Protein AF-D8MQY4-F1 (afdb_monomer_lite)

Structure (mmCIF, N/CA/C/O backbone):
data_AF-D8MQY4-F1
#
_entry.id   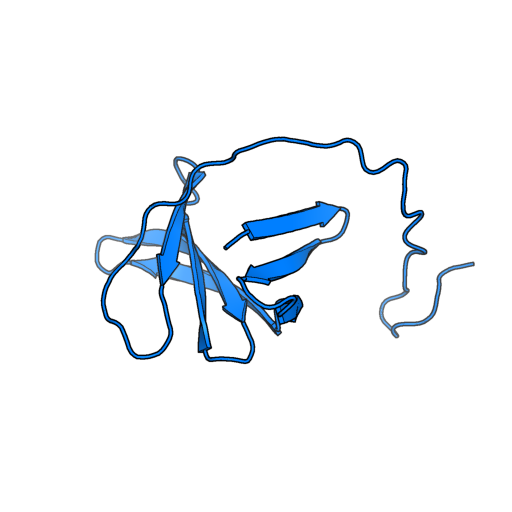AF-D8MQY4-F1
#
loop_
_atom_site.group_PDB
_atom_site.id
_atom_site.type_symbol
_atom_site.label_atom_id
_atom_site.label_alt_id
_atom_site.label_comp_id
_atom_site.label_asym_id
_atom_site.label_entity_id
_atom_site.label_seq_id
_atom_site.pdbx_PDB_ins_code
_atom_site.Cartn_x
_atom_site.Cartn_y
_atom_site.Cartn_z
_atom_site.occupancy
_atom_site.B_iso_or_equiv
_atom_site.auth_seq_id
_atom_site.auth_comp_id
_atom_site.auth_asym_id
_atom_site.auth_atom_id
_atom_site.pdbx_PDB_model_num
ATOM 1 N N . MET A 1 1 ? 9.281 -7.179 2.541 1.00 86.44 1 MET A N 1
ATOM 2 C CA . MET A 1 1 ? 8.315 -6.763 1.508 1.00 86.44 1 MET A CA 1
ATOM 3 C C . MET A 1 1 ? 8.493 -5.276 1.290 1.00 86.44 1 MET A C 1
ATOM 5 O O . MET A 1 1 ? 8.740 -4.576 2.265 1.00 86.44 1 MET A O 1
ATOM 9 N N . THR A 1 2 ? 8.399 -4.817 0.050 1.00 91.12 2 THR A N 1
ATOM 10 C CA . THR A 1 2 ? 8.636 -3.425 -0.331 1.00 91.12 2 THR A CA 1
ATOM 11 C C . THR A 1 2 ? 7.528 -2.987 -1.273 1.00 91.12 2 THR A C 1
ATOM 13 O O . THR A 1 2 ? 7.281 -3.656 -2.274 1.00 91.12 2 THR A O 1
ATOM 16 N N . VAL A 1 3 ? 6.877 -1.870 -0.952 1.00 90.12 3 VAL A N 1
ATOM 17 C CA . VAL A 1 3 ? 5.962 -1.183 -1.867 1.00 90.12 3 VAL A CA 1
ATOM 18 C C . VAL A 1 3 ? 6.704 0.005 -2.462 1.00 90.12 3 VAL A C 1
ATOM 20 O O . VAL A 1 3 ? 7.260 0.811 -1.718 1.00 90.12 3 VAL A O 1
ATOM 23 N N . THR A 1 4 ? 6.715 0.118 -3.787 1.00 89.62 4 THR A N 1
ATOM 24 C CA . THR A 1 4 ? 7.281 1.281 -4.482 1.00 89.62 4 THR A CA 1
ATOM 25 C C . THR A 1 4 ? 6.163 2.030 -5.181 1.00 89.62 4 THR A C 1
ATOM 27 O O . THR A 1 4 ? 5.425 1.436 -5.960 1.00 89.62 4 THR A O 1
ATOM 30 N N . GLN A 1 5 ? 6.047 3.329 -4.913 1.00 87.44 5 GLN A N 1
ATOM 31 C CA . GLN A 1 5 ? 5.184 4.233 -5.669 1.00 87.44 5 GLN A CA 1
ATOM 32 C C . GLN A 1 5 ? 6.071 5.055 -6.601 1.00 87.44 5 GLN A C 1
ATOM 34 O O . GLN A 1 5 ? 6.880 5.860 -6.143 1.00 87.44 5 GLN A O 1
ATOM 39 N N . ALA A 1 6 ? 5.959 4.805 -7.899 1.00 81.50 6 ALA A N 1
ATOM 40 C CA . ALA A 1 6 ? 6.648 5.566 -8.926 1.00 81.50 6 ALA A CA 1
ATOM 41 C C . ALA A 1 6 ? 5.776 6.734 -9.414 1.00 81.50 6 ALA A C 1
ATOM 43 O O . ALA A 1 6 ? 4.565 6.793 -9.171 1.00 81.50 6 ALA A O 1
ATOM 44 N N . GLN A 1 7 ? 6.404 7.668 -10.132 1.00 71.00 7 GLN A N 1
ATOM 45 C CA . GLN A 1 7 ? 5.684 8.746 -10.806 1.00 71.00 7 GLN A CA 1
ATOM 46 C C . GLN A 1 7 ? 4.598 8.180 -11.738 1.00 71.00 7 GLN A C 1
ATOM 48 O O . GLN A 1 7 ? 4.695 7.053 -12.224 1.00 71.00 7 GLN A O 1
ATOM 53 N N . TYR A 1 8 ? 3.551 8.976 -11.973 1.00 70.69 8 TYR A N 1
ATOM 54 C CA . TYR A 1 8 ? 2.400 8.618 -12.816 1.00 70.69 8 TYR A CA 1
ATOM 55 C C . TYR A 1 8 ? 1.504 7.489 -12.274 1.00 70.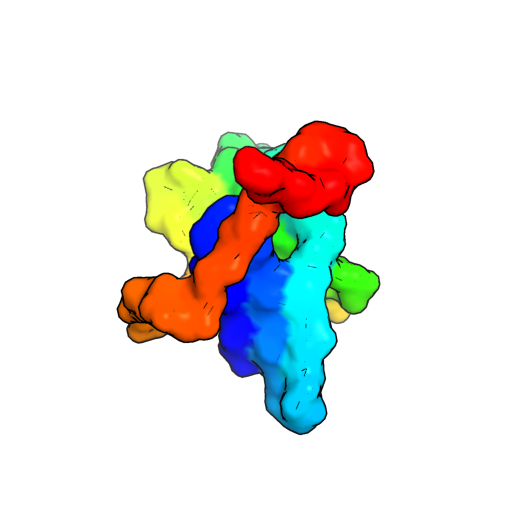69 8 TYR A C 1
ATOM 57 O O . TYR A 1 8 ? 0.727 6.900 -13.020 1.00 70.69 8 TYR A O 1
ATOM 65 N N . GLY A 1 9 ? 1.545 7.225 -10.964 1.00 73.06 9 GLY A N 1
ATOM 66 C CA . GLY A 1 9 ? 0.572 6.355 -10.291 1.00 73.06 9 GLY A CA 1
ATOM 67 C C . GLY A 1 9 ? 0.851 4.857 -10.418 1.00 73.06 9 GLY A C 1
ATOM 68 O O . GLY A 1 9 ? -0.021 4.050 -10.096 1.00 73.06 9 GLY A O 1
ATOM 69 N N . LEU A 1 10 ? 2.053 4.476 -10.861 1.00 84.44 10 LEU A N 1
ATOM 70 C CA . LEU A 1 10 ? 2.490 3.085 -10.870 1.00 84.44 10 LEU A CA 1
ATOM 71 C C . LEU A 1 10 ? 2.918 2.664 -9.459 1.00 84.44 10 LEU A C 1
ATOM 73 O O . LEU A 1 10 ? 3.913 3.160 -8.933 1.00 84.44 10 LEU A O 1
ATOM 77 N N . THR A 1 11 ? 2.208 1.699 -8.881 1.00 91.75 11 THR A N 1
ATOM 78 C CA . THR A 1 11 ? 2.574 1.096 -7.594 1.00 91.75 11 THR A CA 1
ATOM 79 C C . THR A 1 11 ? 2.965 -0.363 -7.787 1.00 91.75 11 THR A C 1
ATOM 81 O O . THR A 1 11 ? 2.236 -1.122 -8.426 1.00 91.75 11 THR A O 1
ATOM 84 N N . THR A 1 12 ? 4.097 -0.773 -7.219 1.00 92.25 12 THR A N 1
ATOM 85 C CA . THR A 1 12 ? 4.599 -2.153 -7.280 1.00 92.25 12 THR A CA 1
ATOM 86 C C . THR A 1 12 ? 4.786 -2.742 -5.887 1.00 92.25 12 THR A C 1
ATOM 88 O O . THR A 1 12 ? 5.026 -2.015 -4.921 1.00 92.25 12 THR A O 1
ATOM 91 N N . LEU A 1 13 ? 4.678 -4.067 -5.786 1.00 93.19 13 LEU A N 1
ATOM 92 C CA . LEU A 1 13 ? 4.937 -4.844 -4.578 1.00 93.19 13 LEU A CA 1
ATOM 93 C C . LEU A 1 13 ? 6.002 -5.899 -4.859 1.00 93.19 13 LEU A C 1
ATOM 95 O O . LEU A 1 13 ? 5.870 -6.667 -5.811 1.00 93.19 13 LEU A O 1
ATOM 99 N N . MET A 1 14 ? 7.007 -5.971 -3.989 1.00 92.44 14 MET A N 1
ATOM 100 C CA . MET A 1 14 ? 8.041 -7.006 -4.001 1.00 92.44 14 MET A CA 1
ATOM 101 C C . MET A 1 14 ? 8.145 -7.711 -2.650 1.00 92.44 14 MET A C 1
ATOM 103 O O . MET A 1 14 ? 8.066 -7.075 -1.593 1.00 92.44 14 MET A O 1
ATOM 107 N N . TRP A 1 15 ? 8.364 -9.024 -2.658 1.00 90.38 15 TRP A N 1
ATOM 108 C CA . TRP A 1 15 ? 8.549 -9.829 -1.445 1.00 90.38 15 TRP A CA 1
ATOM 109 C C . TRP A 1 15 ? 9.561 -10.967 -1.672 1.00 90.38 15 TRP A C 1
ATOM 111 O O . TRP A 1 15 ? 9.973 -11.181 -2.812 1.00 90.38 15 TRP A O 1
ATOM 121 N N . PRO A 1 16 ? 10.039 -11.647 -0.604 1.00 92.00 16 PRO A N 1
ATOM 122 C CA . PRO A 1 16 ? 11.124 -12.625 -0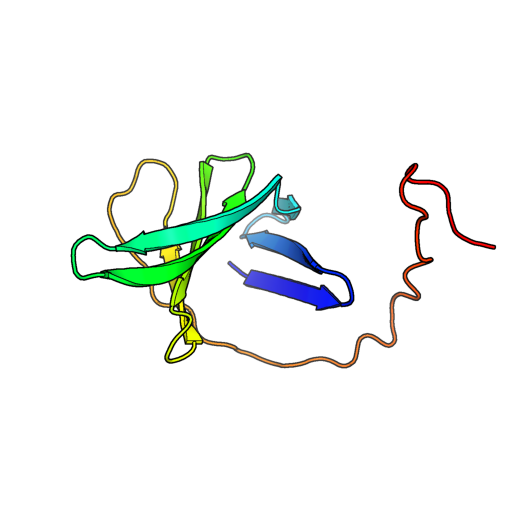.710 1.00 92.00 16 PRO A CA 1
ATOM 123 C C . PRO A 1 16 ? 10.883 -13.685 -1.787 1.00 92.00 16 PRO A C 1
ATOM 125 O O . PRO A 1 16 ? 9.746 -14.111 -1.980 1.00 92.00 16 PRO A O 1
ATOM 128 N N . GLY A 1 17 ? 11.957 -14.123 -2.449 1.00 91.81 17 GLY A N 1
ATOM 129 C CA . GLY A 1 17 ? 11.897 -15.077 -3.562 1.00 91.81 17 GLY A CA 1
ATOM 130 C C . GLY A 1 17 ? 11.634 -14.430 -4.924 1.00 91.81 17 GLY A C 1
ATOM 131 O O . GLY A 1 17 ? 10.951 -15.035 -5.739 1.00 91.81 17 GLY A O 1
ATOM 132 N N . ASP A 1 18 ? 12.118 -13.199 -5.134 1.00 89.19 18 ASP A N 1
ATOM 133 C CA . ASP A 1 18 ? 12.003 -12.430 -6.390 1.00 89.19 18 ASP A CA 1
ATOM 134 C C . ASP A 1 18 ? 10.571 -12.250 -6.904 1.00 89.19 18 ASP A C 1
ATOM 136 O O . ASP A 1 18 ? 10.317 -12.015 -8.086 1.00 89.19 18 ASP A O 1
ATOM 140 N N . ASN A 1 19 ? 9.610 -12.328 -5.989 1.00 91.94 19 ASN A N 1
ATOM 141 C CA . ASN A 1 19 ? 8.218 -12.156 -6.326 1.00 91.94 19 ASN A CA 1
ATOM 142 C C . ASN A 1 19 ? 7.895 -10.675 -6.547 1.00 91.94 19 ASN A C 1
ATOM 144 O O . ASN A 1 19 ? 8.323 -9.806 -5.779 1.00 91.94 19 ASN A O 1
ATOM 148 N N . PHE A 1 20 ? 7.095 -10.407 -7.577 1.00 92.69 20 PHE A N 1
ATOM 149 C CA . PHE A 1 20 ? 6.752 -9.063 -8.021 1.00 92.69 20 PHE A CA 1
ATOM 150 C C . PHE A 1 20 ? 5.308 -8.999 -8.517 1.00 92.69 20 PHE A C 1
ATOM 152 O O . PHE A 1 20 ? 4.842 -9.891 -9.227 1.00 92.69 20 PHE A O 1
ATOM 159 N N . GLN A 1 21 ? 4.615 -7.905 -8.207 1.00 94.06 21 GLN A N 1
ATOM 160 C CA . GLN A 1 21 ? 3.369 -7.552 -8.882 1.00 94.06 21 GLN A CA 1
ATOM 161 C C . GLN A 1 21 ? 3.171 -6.038 -8.973 1.00 94.06 21 GLN A C 1
ATOM 163 O O . GLN A 1 21 ? 3.696 -5.264 -8.172 1.00 94.06 21 GLN A O 1
ATOM 168 N N . ILE A 1 22 ? 2.351 -5.633 -9.938 1.00 92.44 22 ILE A N 1
ATOM 169 C CA . ILE A 1 22 ? 1.850 -4.267 -10.085 1.00 92.44 22 ILE A CA 1
ATOM 170 C C . ILE A 1 22 ? 0.481 -4.186 -9.404 1.00 92.44 22 ILE A C 1
ATOM 172 O O . ILE A 1 22 ? -0.304 -5.138 -9.464 1.00 92.44 22 ILE A O 1
ATOM 176 N N . ALA A 1 23 ? 0.194 -3.060 -8.755 1.00 94.62 23 ALA A N 1
ATOM 177 C CA . ALA A 1 23 ? -1.118 -2.790 -8.187 1.00 94.62 23 ALA A CA 1
ATOM 178 C C . ALA A 1 23 ? -2.219 -2.922 -9.253 1.00 94.62 23 ALA A C 1
ATOM 180 O O . ALA A 1 23 ? -2.078 -2.481 -10.392 1.00 94.62 23 ALA A O 1
ATOM 181 N N . ALA A 1 24 ? -3.333 -3.536 -8.868 1.00 94.00 24 ALA A N 1
ATOM 182 C CA . ALA A 1 24 ? -4.509 -3.704 -9.712 1.00 94.00 24 ALA A CA 1
ATOM 183 C C . ALA A 1 24 ? -5.353 -2.424 -9.800 1.00 94.00 24 ALA A C 1
ATOM 185 O O . ALA A 1 24 ? -6.146 -2.274 -10.726 1.00 94.00 24 ALA A O 1
ATOM 186 N N . GLY A 1 25 ? -5.198 -1.516 -8.837 1.00 92.44 25 GLY A N 1
ATOM 187 C CA . GLY A 1 25 ? -5.900 -0.243 -8.815 1.00 92.44 25 GLY A CA 1
ATOM 188 C C . GLY A 1 25 ? -5.860 0.418 -7.447 1.00 92.44 25 GLY A C 1
ATOM 189 O O . GLY A 1 25 ? -5.247 -0.091 -6.509 1.00 92.44 25 GLY A O 1
ATOM 190 N N . ASN A 1 26 ? -6.553 1.550 -7.352 1.00 92.75 26 ASN A N 1
ATOM 191 C CA . ASN A 1 26 ? -6.687 2.331 -6.131 1.00 92.75 26 ASN A CA 1
ATOM 192 C C . ASN A 1 26 ? -8.167 2.596 -5.842 1.00 92.75 26 ASN A C 1
ATOM 194 O O . ASN A 1 26 ? -8.934 2.919 -6.749 1.00 92.75 26 ASN A O 1
ATOM 198 N N . GLN A 1 27 ? -8.553 2.523 -4.573 1.00 94.62 27 GLN A N 1
ATOM 199 C CA . GLN A 1 27 ? -9.887 2.846 -4.085 1.00 94.62 27 GLN A CA 1
ATOM 200 C C . GLN A 1 27 ? -9.792 3.907 -2.990 1.00 94.62 27 GLN A C 1
ATOM 202 O O . GLN A 1 27 ? -8.950 3.829 -2.103 1.00 94.62 27 GLN A O 1
ATOM 207 N N . ARG A 1 28 ? -10.688 4.893 -3.012 1.00 94.75 28 ARG A N 1
ATOM 208 C CA . ARG A 1 28 ? -10.870 5.817 -1.886 1.00 94.75 28 ARG A CA 1
ATOM 209 C C . ARG A 1 28 ? -12.032 5.332 -1.035 1.00 94.75 28 ARG A C 1
ATOM 211 O O . ARG A 1 28 ? -13.080 4.987 -1.575 1.00 94.75 28 ARG A O 1
ATOM 218 N N . SER A 1 29 ? -11.847 5.315 0.276 1.00 94.50 29 SER A N 1
ATOM 219 C CA . SER A 1 29 ? -12.861 4.858 1.221 1.00 94.50 29 SER A CA 1
ATOM 220 C C . SER A 1 29 ? -12.811 5.665 2.517 1.00 94.50 29 SER A C 1
ATOM 222 O O . SER A 1 29 ? -12.068 6.644 2.642 1.00 94.50 29 SER A O 1
ATOM 224 N N . LYS A 1 30 ? -13.637 5.263 3.479 1.00 94.31 30 LYS A N 1
ATOM 225 C CA . LYS A 1 30 ? -13.602 5.741 4.854 1.00 94.31 30 LYS A CA 1
ATOM 226 C C . LYS A 1 30 ? -13.694 4.554 5.805 1.00 94.31 30 LYS A C 1
ATOM 228 O O . LYS A 1 30 ? -14.355 3.571 5.488 1.00 94.31 30 LYS A O 1
ATOM 233 N N . THR A 1 31 ? -13.032 4.660 6.945 1.00 87.69 31 THR A N 1
ATOM 234 C CA . THR A 1 31 ? -13.220 3.754 8.083 1.00 87.69 31 THR A CA 1
ATOM 235 C C . THR A 1 31 ? -14.578 4.001 8.753 1.00 87.69 31 THR A C 1
ATOM 237 O O . THR A 1 31 ? -15.223 5.027 8.512 1.00 87.69 31 THR A O 1
ATOM 240 N N . ASP A 1 32 ? -14.983 3.108 9.658 1.00 88.62 32 ASP A N 1
ATOM 241 C CA . ASP A 1 32 ? -16.252 3.218 10.397 1.00 88.62 32 ASP A CA 1
ATOM 242 C C . ASP A 1 32 ? -16.338 4.483 11.267 1.00 88.62 32 ASP A C 1
ATOM 244 O O . ASP A 1 32 ? -17.412 5.052 11.446 1.00 88.62 32 ASP A O 1
ATOM 248 N N . ASN A 1 33 ? -15.199 4.977 11.764 1.00 90.25 33 ASN A N 1
ATOM 249 C CA . ASN A 1 33 ? -15.104 6.250 12.487 1.00 90.25 33 ASN A CA 1
ATOM 250 C C . ASN A 1 33 ? -14.915 7.473 11.562 1.00 90.25 33 ASN A C 1
ATOM 252 O O . ASN A 1 33 ? -14.669 8.576 12.044 1.00 90.25 33 ASN A O 1
ATOM 256 N N . GLY A 1 34 ? -15.039 7.302 10.242 1.00 92.44 34 GLY A N 1
ATOM 257 C CA . GLY A 1 34 ? -15.078 8.386 9.258 1.00 92.44 34 GLY A CA 1
ATOM 258 C C . GLY A 1 34 ? -13.723 8.868 8.730 1.00 92.44 34 GLY A C 1
ATOM 259 O O . GLY A 1 34 ? -13.697 9.803 7.921 1.00 92.44 34 GLY A O 1
ATOM 260 N N . VAL A 1 35 ? -12.613 8.240 9.128 1.00 92.00 35 VAL A N 1
ATOM 261 C CA . VAL A 1 35 ? -11.266 8.579 8.642 1.00 92.00 35 VAL A CA 1
ATOM 262 C C . VAL A 1 35 ? -11.155 8.211 7.168 1.00 92.00 35 VAL A C 1
ATOM 264 O O . VAL A 1 35 ? -11.450 7.089 6.764 1.00 92.00 35 VAL A O 1
ATOM 267 N N . LYS A 1 36 ? -10.750 9.175 6.339 1.00 95.31 36 LYS A N 1
ATOM 268 C CA . LYS A 1 36 ? -10.591 8.979 4.896 1.00 95.31 36 LYS A CA 1
ATOM 269 C C . LYS A 1 36 ? -9.308 8.208 4.613 1.00 95.31 36 LYS A C 1
ATOM 271 O O . LYS A 1 36 ? -8.228 8.629 5.024 1.00 95.31 36 LYS A O 1
ATOM 276 N N . VAL A 1 37 ? -9.427 7.146 3.827 1.00 94.44 37 VAL A N 1
ATOM 277 C CA . VAL A 1 37 ? -8.302 6.290 3.450 1.00 94.44 37 VAL A CA 1
ATOM 278 C C . VAL A 1 37 ? -8.210 6.118 1.937 1.00 94.44 37 VAL A C 1
ATOM 280 O O . VAL A 1 37 ? -9.222 6.088 1.230 1.00 94.44 37 VAL A O 1
ATOM 283 N N . SER A 1 38 ? -6.984 5.985 1.442 1.00 94.69 38 SER A N 1
ATOM 284 C CA . SER A 1 38 ? -6.681 5.503 0.096 1.00 94.69 38 SER A CA 1
ATOM 285 C C . SER A 1 38 ? -6.177 4.069 0.194 1.00 94.69 38 SER A C 1
ATOM 287 O O . SER A 1 38 ? -5.297 3.776 0.994 1.00 94.69 38 SER A O 1
ATOM 289 N N . ILE A 1 39 ? -6.735 3.172 -0.608 1.00 94.62 39 ILE A N 1
ATOM 290 C CA . ILE A 1 39 ? -6.444 1.741 -0.586 1.00 94.62 39 ILE A CA 1
ATOM 291 C C . ILE A 1 39 ? -5.850 1.363 -1.938 1.00 94.62 39 ILE A C 1
ATOM 293 O O . ILE A 1 39 ? -6.532 1.448 -2.958 1.00 94.62 39 ILE A O 1
ATOM 297 N N . VAL A 1 40 ? -4.591 0.941 -1.951 1.00 94.88 40 VAL A N 1
ATOM 298 C CA . VAL A 1 40 ? -3.961 0.294 -3.104 1.00 94.88 40 VAL A CA 1
ATOM 299 C C . VAL A 1 40 ? -4.311 -1.188 -3.063 1.00 94.88 40 VAL A C 1
ATOM 301 O O . VAL A 1 40 ? -4.078 -1.850 -2.052 1.00 94.88 40 VAL A O 1
ATOM 304 N N . LEU A 1 41 ? -4.862 -1.703 -4.158 1.00 95.38 41 LEU A N 1
ATOM 305 C CA . LEU A 1 41 ? -5.304 -3.089 -4.292 1.00 95.38 41 LEU A CA 1
ATOM 306 C C . LEU A 1 41 ? -4.280 -3.895 -5.089 1.00 95.38 41 LEU A C 1
ATOM 308 O O . LEU A 1 41 ? -3.863 -3.473 -6.170 1.00 95.38 41 LEU A O 1
ATOM 312 N N . PHE A 1 42 ? -3.927 -5.084 -4.610 1.00 94.94 42 PHE A N 1
ATOM 313 C CA . PHE A 1 42 ? -3.088 -6.036 -5.335 1.00 94.94 42 PHE A CA 1
ATOM 314 C C . PHE A 1 42 ? -3.895 -7.254 -5.806 1.00 94.94 42 PHE A C 1
ATOM 316 O O . PHE A 1 42 ? -4.918 -7.609 -5.221 1.00 94.94 42 PHE A O 1
ATOM 323 N N . ARG A 1 43 ? -3.454 -7.910 -6.891 1.00 92.62 43 ARG A N 1
ATOM 324 C CA . ARG A 1 43 ? -4.214 -9.010 -7.525 1.00 92.62 43 ARG A CA 1
ATOM 325 C C . ARG A 1 43 ? -4.342 -10.247 -6.640 1.00 92.62 43 ARG A C 1
ATOM 327 O O . ARG A 1 43 ? -5.308 -10.987 -6.778 1.00 92.62 43 ARG A O 1
ATOM 334 N N . ASN A 1 44 ? -3.390 -10.460 -5.738 1.00 90.31 44 ASN A N 1
ATOM 335 C CA . ASN A 1 44 ? -3.427 -11.538 -4.750 1.00 90.31 44 ASN A CA 1
ATOM 336 C C . ASN A 1 44 ? -4.369 -11.250 -3.558 1.00 90.31 44 ASN A C 1
ATOM 338 O O . ASN A 1 44 ? -4.473 -12.072 -2.650 1.00 90.31 44 ASN A O 1
ATOM 342 N N . GLY A 1 45 ? -5.062 -10.106 -3.558 1.00 92.38 45 GLY A N 1
ATOM 343 C CA . GLY A 1 45 ? -5.976 -9.688 -2.494 1.00 92.38 45 GLY A CA 1
ATOM 344 C C . GLY A 1 45 ? -5.306 -8.910 -1.364 1.00 92.38 45 GLY A C 1
ATOM 345 O O . GLY A 1 45 ? -6.010 -8.439 -0.472 1.00 92.38 45 GLY A O 1
ATOM 346 N N . ASP A 1 46 ? -3.981 -8.743 -1.402 1.00 94.31 46 ASP A N 1
ATOM 347 C CA . ASP A 1 46 ? -3.283 -7.863 -0.471 1.00 94.31 46 ASP A CA 1
ATOM 348 C C . ASP A 1 46 ? -3.665 -6.402 -0.718 1.00 94.31 46 ASP A C 1
ATOM 350 O O . ASP A 1 46 ? -4.043 -5.998 -1.825 1.00 94.31 46 ASP A O 1
ATOM 354 N N . GLN A 1 47 ? -3.545 -5.592 0.329 1.00 94.75 47 GLN A N 1
ATOM 355 C CA . GLN A 1 47 ? -3.928 -4.188 0.291 1.00 94.75 47 GLN A CA 1
ATOM 356 C C . GLN A 1 47 ? -2.913 -3.335 1.042 1.00 94.75 47 GLN A C 1
ATOM 358 O O . GLN A 1 47 ? -2.427 -3.718 2.106 1.00 94.75 47 GLN A O 1
ATOM 363 N N . MET A 1 48 ? -2.640 -2.141 0.524 1.00 94.19 48 MET A N 1
ATOM 364 C CA . MET A 1 48 ? -1.969 -1.087 1.282 1.00 94.19 48 MET A CA 1
ATOM 365 C C . MET A 1 48 ? -2.965 0.037 1.544 1.00 94.19 48 MET A C 1
ATOM 367 O O . MET A 1 48 ? -3.551 0.578 0.611 1.00 94.19 48 MET A O 1
ATOM 371 N N . VAL A 1 49 ? -3.152 0.384 2.809 1.00 93.62 49 VAL A N 1
ATOM 372 C CA . VAL A 1 49 ? -4.076 1.416 3.276 1.00 93.62 49 VAL A CA 1
ATOM 373 C C . VAL A 1 49 ? -3.260 2.616 3.728 1.00 93.62 49 VAL A C 1
ATOM 375 O O . VAL A 1 49 ? -2.366 2.475 4.554 1.00 93.62 49 VAL A O 1
ATOM 378 N N . VAL A 1 50 ? -3.575 3.789 3.196 1.00 92.44 50 VAL A N 1
ATOM 379 C CA . VAL A 1 50 ? -2.954 5.064 3.558 1.00 92.44 50 VAL A CA 1
ATOM 380 C C . VAL A 1 50 ? -4.027 5.952 4.164 1.00 92.44 50 VAL A C 1
ATOM 382 O O . VAL A 1 50 ? -5.041 6.234 3.513 1.00 92.44 50 VAL A O 1
ATOM 385 N N . ASN A 1 51 ? -3.823 6.391 5.400 1.00 91.31 51 ASN A N 1
ATOM 386 C CA . ASN A 1 51 ? -4.631 7.439 5.990 1.00 91.31 51 ASN A CA 1
ATOM 387 C C . ASN A 1 51 ? -4.301 8.768 5.306 1.00 91.31 51 ASN A C 1
ATOM 389 O O . ASN A 1 51 ? -3.158 9.191 5.237 1.00 91.31 51 ASN A O 1
ATOM 393 N N . THR A 1 52 ? -5.322 9.433 4.777 1.00 84.94 52 THR A N 1
ATOM 394 C CA . THR A 1 52 ? -5.132 10.663 3.994 1.00 84.94 52 THR A CA 1
ATOM 395 C C . THR A 1 52 ? -4.945 11.919 4.846 1.00 84.94 52 THR A C 1
ATOM 397 O O . THR A 1 52 ? -4.694 12.981 4.281 1.00 84.94 52 THR A O 1
ATOM 400 N N . SER A 1 53 ? -5.125 11.844 6.173 1.00 87.38 53 SER A N 1
ATOM 401 C CA . SER A 1 53 ? -4.937 12.998 7.065 1.00 87.38 53 SER A CA 1
ATOM 402 C C . SER A 1 53 ? -3.515 13.149 7.595 1.00 87.38 53 SER A C 1
ATOM 404 O O . SER A 1 53 ? -3.088 14.275 7.830 1.00 87.38 53 SER A O 1
ATOM 406 N N . ASP A 1 54 ? -2.822 12.037 7.824 1.00 88.25 54 ASP A N 1
ATOM 407 C CA . ASP A 1 54 ? -1.512 11.983 8.490 1.00 88.25 54 ASP A CA 1
ATOM 408 C C . ASP A 1 54 ? -0.492 11.096 7.755 1.00 88.25 54 ASP A C 1
ATOM 410 O O . ASP A 1 54 ? 0.631 10.946 8.225 1.00 88.25 54 ASP A O 1
ATOM 414 N N . ASP A 1 55 ? -0.863 10.547 6.594 1.00 86.44 55 ASP A N 1
ATOM 415 C CA . ASP A 1 55 ? -0.056 9.638 5.775 1.00 86.44 55 ASP A CA 1
ATOM 416 C C . ASP A 1 55 ? 0.346 8.322 6.474 1.00 86.44 55 ASP A C 1
ATOM 418 O O . ASP A 1 55 ? 1.197 7.576 5.967 1.00 86.44 55 ASP A O 1
ATOM 422 N N . ASP A 1 56 ? -0.314 7.965 7.585 1.00 92.12 56 ASP A N 1
ATOM 423 C CA . ASP A 1 56 ? -0.103 6.674 8.234 1.00 92.12 56 ASP A CA 1
ATOM 424 C C . ASP A 1 56 ? -0.425 5.542 7.259 1.00 92.12 56 ASP A C 1
ATOM 426 O O . ASP A 1 56 ? -1.525 5.433 6.707 1.00 92.12 56 ASP A O 1
ATOM 430 N N . THR A 1 57 ? 0.561 4.677 7.040 1.00 93.25 57 THR A N 1
ATOM 431 C CA . THR A 1 57 ? 0.481 3.621 6.036 1.00 93.25 57 THR A CA 1
ATOM 432 C C . THR A 1 57 ? 0.489 2.253 6.697 1.00 93.25 57 THR A C 1
ATOM 434 O O . THR A 1 57 ? 1.342 1.934 7.524 1.00 93.25 57 THR A O 1
ATOM 437 N N . PHE A 1 58 ? -0.438 1.401 6.278 1.00 93.94 58 PHE A N 1
ATOM 438 C CA . PHE A 1 58 ? -0.588 0.038 6.761 1.00 93.94 58 PHE A CA 1
ATOM 439 C C . PHE A 1 58 ? -0.676 -0.938 5.595 1.00 93.94 58 PHE A C 1
ATOM 441 O O . PHE A 1 58 ? -1.229 -0.626 4.543 1.00 93.94 58 PHE A O 1
ATOM 448 N N . PHE A 1 59 ? -0.184 -2.152 5.800 1.00 94.19 59 PHE A N 1
ATOM 449 C CA . PHE A 1 59 ? -0.371 -3.264 4.883 1.00 94.19 59 PHE A CA 1
ATOM 450 C C . PHE A 1 59 ? -1.299 -4.308 5.49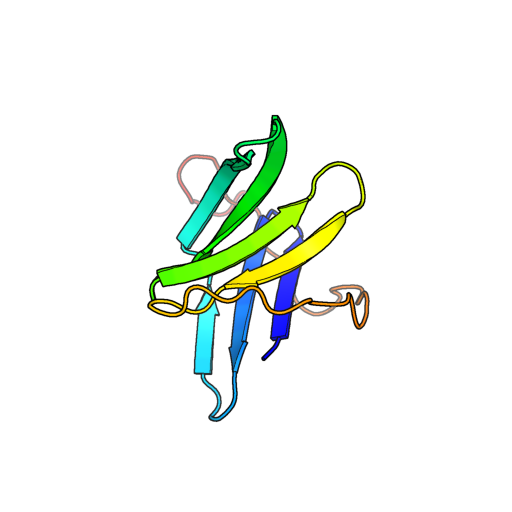0 1.00 94.19 59 PHE A C 1
ATOM 452 O O . PHE A 1 59 ? -1.183 -4.643 6.669 1.00 94.19 59 PHE A O 1
ATOM 459 N N . SER A 1 60 ? -2.199 -4.835 4.671 1.00 93.06 60 SER A N 1
ATOM 460 C CA . SER A 1 60 ? -3.135 -5.895 5.018 1.00 93.06 60 SER A CA 1
ATOM 461 C C . SER A 1 60 ? -2.905 -7.070 4.082 1.00 93.06 60 SER A C 1
ATOM 463 O O . SER A 1 60 ? -3.080 -6.945 2.870 1.00 93.06 60 SER A O 1
ATOM 465 N N . TYR A 1 61 ? -2.531 -8.215 4.646 1.00 92.38 61 TYR A N 1
ATOM 466 C CA . TYR A 1 61 ? -2.379 -9.445 3.876 1.00 92.38 61 TYR A CA 1
ATOM 467 C C . TYR A 1 61 ? -3.746 -10.077 3.617 1.00 92.38 61 TYR A C 1
ATOM 469 O O . TYR A 1 61 ? -4.611 -10.098 4.498 1.00 92.38 61 TYR A O 1
ATOM 477 N N . SER A 1 62 ? -3.929 -10.622 2.421 1.00 91.75 62 SER A N 1
ATOM 478 C CA . SER A 1 62 ? -5.132 -11.354 2.045 1.00 91.75 62 SER A CA 1
ATOM 479 C C . SER A 1 62 ? -5.427 -12.477 3.046 1.00 91.75 62 SER A C 1
ATOM 481 O O . SER A 1 62 ? -4.544 -13.247 3.425 1.00 91.75 62 SER A O 1
ATOM 483 N N . GLY A 1 63 ? -6.674 -12.552 3.515 1.00 88.19 63 GLY A N 1
ATOM 484 C CA . GLY A 1 63 ? -7.111 -13.558 4.489 1.00 88.19 63 GLY A CA 1
ATOM 485 C C . GLY A 1 63 ? -6.645 -13.327 5.933 1.00 88.19 63 GLY A C 1
ATOM 486 O O . GLY A 1 63 ? -7.025 -14.097 6.812 1.00 88.19 63 GLY A O 1
ATOM 487 N N . VAL A 1 64 ? -5.877 -12.267 6.211 1.00 86.19 64 VAL A N 1
ATOM 488 C CA . VAL A 1 64 ? -5.421 -11.919 7.563 1.00 86.19 64 VAL A CA 1
ATOM 489 C C . VAL A 1 64 ? -6.051 -10.594 7.984 1.00 86.19 64 VAL A C 1
ATOM 491 O O . VAL A 1 64 ? -5.824 -9.559 7.370 1.00 86.19 64 VAL A O 1
ATOM 494 N N . GLN A 1 65 ? -6.806 -10.588 9.083 1.00 79.62 65 GLN A N 1
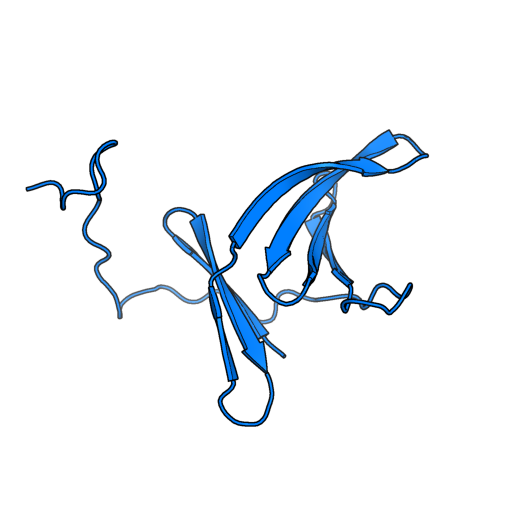ATOM 495 C CA . GLN A 1 65 ? -7.459 -9.378 9.612 1.00 79.62 65 GLN A CA 1
ATOM 496 C C . GLN A 1 65 ? -6.506 -8.481 10.426 1.00 79.62 65 GLN A C 1
ATOM 498 O O . GLN A 1 65 ? -6.902 -7.869 11.416 1.00 79.62 65 GLN A O 1
ATOM 503 N N . LYS A 1 66 ? -5.222 -8.430 10.058 1.00 86.50 66 LYS A N 1
ATOM 504 C CA . 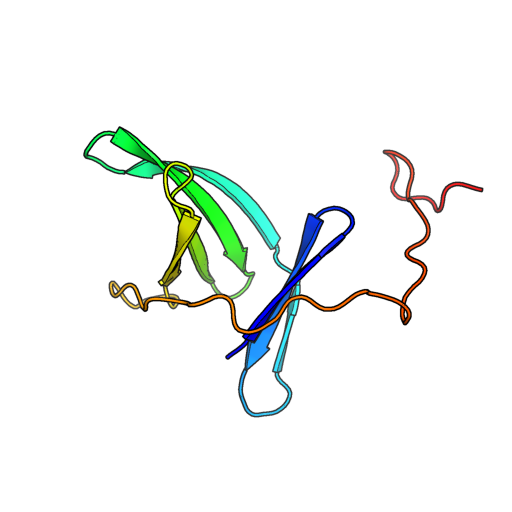LYS A 1 66 ? -4.200 -7.681 10.794 1.00 86.50 66 LYS A CA 1
ATOM 505 C C . LYS A 1 66 ? -3.549 -6.642 9.896 1.00 86.50 66 LYS A C 1
ATOM 507 O O . LYS A 1 66 ? -2.988 -6.983 8.858 1.00 86.50 66 LYS A O 1
ATOM 512 N N . LEU A 1 67 ? -3.552 -5.400 10.372 1.00 90.06 67 LEU A N 1
ATOM 513 C CA . LEU A 1 67 ? -2.787 -4.310 9.785 1.00 90.06 67 LEU A CA 1
ATOM 514 C C . LEU A 1 67 ? -1.341 -4.347 10.284 1.00 90.06 67 LEU A C 1
ATOM 516 O O . LEU A 1 67 ? -1.079 -4.469 11.483 1.00 90.06 67 LEU A O 1
ATOM 520 N N . VAL A 1 68 ? -0.402 -4.235 9.352 1.00 93.50 68 VAL A N 1
ATOM 521 C CA . VAL A 1 68 ? 1.031 -4.129 9.622 1.00 93.50 68 VAL A CA 1
ATOM 522 C C . VAL A 1 68 ? 1.486 -2.714 9.273 1.00 93.50 68 VAL A C 1
ATOM 524 O O . VAL A 1 68 ? 1.373 -2.332 8.108 1.00 93.50 68 VAL A O 1
ATOM 527 N N . PRO A 1 69 ? 1.991 -1.925 10.237 1.00 92.50 69 PRO A N 1
ATOM 528 C CA . PRO A 1 69 ? 2.506 -0.592 9.955 1.00 92.50 69 PRO A CA 1
ATOM 529 C C . PRO A 1 69 ? 3.625 -0.638 8.915 1.00 92.50 69 PRO A C 1
ATOM 531 O O . PRO A 1 69 ? 4.517 -1.487 8.980 1.00 92.50 69 PRO A O 1
ATOM 534 N N . CYS A 1 70 ? 3.575 0.287 7.967 1.00 89.25 70 CYS A N 1
ATOM 535 C CA . CYS A 1 70 ? 4.605 0.507 6.967 1.00 89.25 70 CYS A CA 1
ATOM 536 C C . CYS A 1 70 ? 5.198 1.894 7.177 1.00 89.25 70 CYS A C 1
ATOM 538 O O . CYS A 1 70 ? 4.469 2.870 7.326 1.00 89.25 70 CYS A O 1
ATOM 540 N N . SER A 1 71 ? 6.522 1.989 7.144 1.00 87.12 71 SER A N 1
ATOM 541 C CA . SER A 1 71 ? 7.222 3.268 7.144 1.00 87.12 71 SER A CA 1
ATOM 542 C C . SER A 1 71 ? 7.850 3.522 5.780 1.00 87.12 71 SER A C 1
ATOM 544 O O . SER A 1 71 ? 8.324 2.607 5.099 1.00 87.12 71 SER A O 1
ATOM 546 N N . ARG A 1 72 ? 7.863 4.792 5.371 1.00 84.88 72 ARG A N 1
ATOM 547 C CA . ARG A 1 72 ? 8.591 5.219 4.177 1.00 84.88 72 ARG A CA 1
ATOM 548 C C . ARG A 1 72 ? 10.087 5.073 4.453 1.00 84.88 72 ARG A C 1
ATOM 550 O O . ARG A 1 72 ? 10.622 5.745 5.327 1.00 84.88 72 ARG A O 1
ATOM 557 N N . SER A 1 73 ? 10.759 4.187 3.720 1.00 84.81 73 SER A N 1
ATOM 558 C CA . SER A 1 73 ? 12.181 3.901 3.950 1.00 84.81 73 SER A CA 1
ATOM 559 C C . SER A 1 73 ? 13.121 4.839 3.192 1.00 84.81 73 SER A C 1
ATOM 561 O O . SER A 1 73 ? 14.212 5.133 3.665 1.00 84.81 73 SER A O 1
ATOM 563 N N . SER A 1 74 ? 12.738 5.270 1.990 1.00 80.62 74 SER A N 1
ATOM 564 C CA . SER A 1 74 ? 13.554 6.143 1.144 1.00 80.62 74 SER A CA 1
ATOM 565 C C . SER A 1 74 ? 12.715 6.772 0.040 1.00 80.62 74 SER A C 1
ATOM 567 O O . SER A 1 74 ? 11.801 6.130 -0.477 1.00 80.62 74 SER A O 1
ATOM 569 N N . GLU A 1 75 ? 13.097 7.969 -0.381 1.00 80.00 75 GLU A N 1
ATOM 570 C CA . GLU A 1 75 ? 12.722 8.547 -1.669 1.00 80.00 75 GLU A CA 1
ATOM 571 C C . GLU A 1 75 ? 13.903 8.393 -2.628 1.00 80.00 75 GLU A C 1
ATOM 573 O O . GLU A 1 75 ? 15.061 8.493 -2.216 1.00 80.00 75 GLU A O 1
ATOM 578 N N . ARG A 1 76 ? 13.625 8.062 -3.887 1.00 70.81 76 ARG A N 1
ATOM 579 C CA . ARG A 1 76 ? 14.655 7.906 -4.912 1.00 70.81 76 ARG A CA 1
ATOM 580 C C . ARG A 1 76 ? 14.219 8.681 -6.139 1.00 70.81 76 ARG A C 1
ATOM 582 O O . ARG A 1 76 ? 13.135 8.428 -6.660 1.00 70.81 76 ARG A O 1
ATOM 589 N N . GLU A 1 77 ? 15.079 9.582 -6.595 1.00 65.69 77 GLU A N 1
ATOM 590 C CA . GLU A 1 77 ? 14.944 10.188 -7.915 1.00 65.69 77 GLU A CA 1
ATOM 591 C C . GLU A 1 77 ? 14.988 9.067 -8.957 1.00 65.69 77 GLU A C 1
ATOM 593 O O . GLU A 1 77 ? 15.937 8.278 -9.006 1.00 65.69 77 GLU A O 1
ATOM 598 N N . ASN A 1 78 ? 13.933 8.946 -9.760 1.00 55.94 78 ASN A N 1
ATOM 599 C CA . ASN A 1 78 ? 13.887 7.938 -10.807 1.00 55.94 78 ASN A CA 1
ATOM 600 C C . ASN A 1 78 ? 14.667 8.445 -12.027 1.00 55.94 78 ASN A C 1
ATOM 602 O O . ASN A 1 78 ? 14.086 8.978 -12.963 1.00 55.94 78 ASN A O 1
ATOM 606 N N . SER A 1 79 ? 15.992 8.286 -12.014 1.00 53.34 79 SER A N 1
ATOM 607 C CA . SER A 1 79 ? 16.844 8.551 -13.187 1.00 53.34 79 SER A CA 1
ATOM 608 C C . SER A 1 79 ? 16.891 7.372 -14.169 1.00 53.34 79 SER A C 1
ATOM 610 O O . SER A 1 79 ? 17.558 7.459 -15.194 1.00 53.34 79 SER A O 1
ATOM 612 N N . ALA A 1 80 ? 16.260 6.241 -13.829 1.00 51.34 80 ALA A N 1
ATOM 613 C CA . ALA A 1 80 ? 16.475 4.963 -14.506 1.00 51.34 80 ALA A CA 1
ATOM 614 C C . ALA A 1 80 ? 15.396 4.616 -15.538 1.00 51.34 80 ALA A C 1
ATOM 616 O O . ALA A 1 80 ? 15.636 3.769 -16.396 1.00 51.34 80 ALA A O 1
ATOM 617 N N . VAL A 1 81 ? 14.211 5.230 -15.454 1.00 52.56 81 VAL A N 1
ATOM 618 C CA . VAL A 1 81 ? 13.088 4.888 -16.331 1.00 52.56 81 VAL A CA 1
ATOM 619 C C . VAL A 1 81 ? 12.395 6.154 -16.815 1.00 52.56 81 VAL A C 1
ATOM 621 O O . VAL A 1 81 ? 11.637 6.775 -16.071 1.00 52.56 81 VAL A O 1
ATOM 624 N N . ASP A 1 82 ? 12.636 6.504 -18.078 1.00 58.09 82 ASP A N 1
ATOM 625 C CA . ASP A 1 82 ? 11.808 7.463 -18.802 1.00 58.09 82 ASP A CA 1
ATOM 626 C C . ASP A 1 82 ? 10.499 6.758 -19.187 1.00 58.09 82 ASP A C 1
ATOM 628 O O . ASP A 1 82 ? 10.443 5.941 -20.110 1.00 58.09 82 ASP A O 1
ATOM 632 N N . LEU A 1 83 ? 9.461 6.965 -18.376 1.00 61.41 83 LEU A N 1
ATOM 633 C CA . LEU A 1 83 ? 8.147 6.384 -18.622 1.00 61.41 83 LEU A CA 1
ATOM 634 C C . LEU A 1 83 ? 7.453 7.207 -19.702 1.00 61.41 83 LEU A C 1
ATOM 636 O O . LEU A 1 83 ? 6.925 8.288 -19.433 1.00 61.41 83 LEU A O 1
ATOM 640 N N . GLN A 1 84 ? 7.429 6.667 -20.920 1.00 65.81 84 GLN A N 1
ATOM 641 C CA . GLN A 1 84 ? 6.663 7.249 -22.012 1.00 65.81 84 GLN A CA 1
ATOM 642 C C . GLN A 1 84 ? 5.196 7.395 -21.595 1.00 65.81 84 GLN A C 1
ATOM 644 O O . GLN A 1 84 ? 4.557 6.435 -21.154 1.00 65.81 84 GLN A O 1
ATOM 649 N N . ARG A 1 85 ? 4.666 8.618 -21.701 1.00 66.94 85 ARG A N 1
ATOM 650 C CA . ARG A 1 85 ? 3.264 8.896 -21.367 1.00 66.94 85 ARG A CA 1
ATOM 651 C C . ARG A 1 85 ? 2.378 8.114 -22.323 1.00 66.94 85 ARG A C 1
ATOM 653 O O . ARG A 1 85 ? 2.686 8.056 -23.506 1.00 66.94 85 ARG A O 1
ATOM 660 N N . THR A 1 86 ? 1.274 7.561 -21.836 1.00 70.31 86 THR A N 1
ATOM 661 C CA . THR A 1 86 ? 0.234 7.007 -22.703 1.00 70.31 86 THR A CA 1
ATOM 662 C C . THR A 1 86 ? -0.957 7.955 -22.794 1.00 70.31 86 THR A C 1
ATOM 664 O O . THR A 1 86 ? -1.273 8.672 -21.840 1.00 70.31 86 THR A O 1
ATOM 667 N N . ASP A 1 87 ? -1.596 8.006 -23.961 1.00 78.75 87 ASP A N 1
ATOM 668 C CA . ASP A 1 87 ? -2.879 8.674 -24.145 1.00 78.75 87 ASP A CA 1
ATOM 669 C C . ASP A 1 87 ? -4.002 7.914 -23.410 1.00 78.75 87 ASP A C 1
ATOM 671 O O . ASP A 1 87 ? -3.810 6.825 -22.862 1.00 78.75 87 ASP A O 1
ATOM 675 N N . SER A 1 88 ? -5.215 8.472 -23.401 1.00 71.75 88 SER A N 1
ATOM 676 C CA . SER A 1 88 ? -6.382 7.826 -22.780 1.00 71.75 88 SER A CA 1
ATOM 677 C C . SER A 1 88 ? -6.784 6.493 -23.427 1.00 71.75 88 SER A C 1
ATOM 679 O O . SER A 1 88 ? -7.633 5.791 -22.883 1.00 71.75 88 SER A O 1
ATOM 681 N N . SER A 1 89 ? -6.203 6.153 -24.579 1.00 76.38 89 SER A N 1
ATOM 682 C CA . SER A 1 89 ? -6.416 4.903 -25.312 1.00 76.38 89 SER A CA 1
ATOM 683 C C . SER A 1 89 ? -5.307 3.875 -25.040 1.00 76.38 89 SER A C 1
ATOM 685 O O . SER A 1 89 ? -5.386 2.753 -25.534 1.00 76.38 89 SER A O 1
ATOM 687 N N . GLY A 1 90 ? -4.289 4.234 -24.248 1.00 66.75 90 GLY A N 1
ATOM 688 C CA . GLY A 1 90 ? -3.157 3.377 -23.901 1.00 66.75 90 GLY A CA 1
ATOM 689 C C . GLY A 1 90 ? -2.008 3.389 -24.913 1.00 66.75 90 GLY A C 1
ATOM 690 O O . GLY A 1 90 ? -1.074 2.605 -24.756 1.00 66.75 90 GLY A O 1
ATOM 691 N N . ASN A 1 91 ? -2.035 4.264 -25.922 1.00 80.06 91 ASN A N 1
ATOM 692 C CA . ASN A 1 91 ? -0.931 4.404 -26.873 1.00 80.06 91 ASN A CA 1
ATOM 693 C C . ASN A 1 91 ? 0.134 5.333 -26.311 1.00 80.06 91 ASN A C 1
ATOM 695 O O . ASN A 1 91 ? -0.200 6.336 -25.689 1.00 80.06 91 ASN A O 1
ATOM 699 N N . VAL A 1 92 ? 1.406 5.051 -26.579 1.00 78.25 92 VAL A N 1
ATOM 700 C CA . VAL A 1 92 ? 2.500 5.977 -26.270 1.00 78.25 92 VAL A CA 1
ATOM 701 C C . VAL A 1 92 ? 2.250 7.321 -26.967 1.00 78.25 92 VAL A C 1
ATOM 703 O O . VAL A 1 92 ? 2.117 7.375 -28.188 1.00 78.25 92 VAL A O 1
ATOM 706 N N . ALA A 1 93 ? 2.188 8.395 -26.183 1.00 67.00 93 ALA A N 1
ATOM 707 C CA . ALA A 1 93 ? 2.124 9.763 -26.663 1.00 67.00 93 ALA A CA 1
ATOM 708 C C . ALA A 1 93 ? 3.472 10.126 -27.302 1.00 67.00 93 ALA A C 1
ATOM 710 O O . ALA A 1 93 ? 4.512 10.042 -26.646 1.00 67.00 93 ALA A O 1
ATOM 711 N N . SER A 1 94 ? 3.425 10.477 -28.588 1.00 62.97 94 SER A N 1
ATOM 712 C CA . SER A 1 94 ? 4.559 10.952 -29.391 1.00 62.97 94 SER A CA 1
ATOM 713 C C . SER A 1 94 ? 5.064 12.317 -28.947 1.00 62.97 94 SER A C 1
ATOM 715 O O . SER A 1 94 ? 4.186 13.180 -28.704 1.00 62.97 94 SER A O 1
#

Organism: Erwinia billingiae (strain Eb661) (NCBI:txid634500)

Foldseek 3Di:
DDWDQDPPGWIKDDDPPRDIDTFPDKDWDADPVGFTWIWTATPQRKIWIAGPPPRFIWIDDPPDPDTDTDDDPDDDDCPPDPDQDADPVRHRDD

Radius of gyration: 14.93 Å; chains: 1; bounding box: 33×28×42 Å

Secondary structure (DSSP, 8-state):
-EEEE-GGG-EEEEETTTEEEE--EEEEEE-TT--EEEEEE-TTS-EEEEETTT--EEEE-TT---EEEE---------S---PPB-TTSPBP-

Sequence (94 aa):
MTVTQAQYGLTTLMWPGDNFQIAAGNQRSKTDNGVKVSIVLFRNGDQMVVNTSDDDTFFSYSGVQKLVPCSRSSERENSAVDLQRTDSSGNVAS

pLDDT: mean 85.19, std 11.46, range [51.34, 95.38]